Protein AF-A0A945JRZ7-F1 (afdb_monomer)

Nearest PDB structures (foldseek):
  3cg3-assembly1_A  TM=7.202E-01  e=1.034E+00  Pyrococcus horikoshii
  1sbp-assembly1_A  TM=6.032E-01  e=7.250E-01  Salmonella enterica subsp. enteri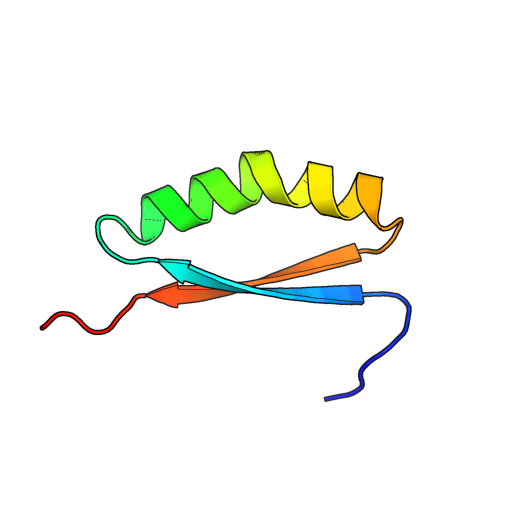ca serovar Typhimurium
  7yfh-assembly1_A  TM=5.489E-01  e=1.958E+00  Rattus norvegicus
  7s1x-assembly1_A  TM=5.067E-01  e=4.273E+00  Homo sapiens

Structure (mmCIF, N/CA/C/O backbone):
data_AF-A0A945JRZ7-F1
#
_entry.id   AF-A0A9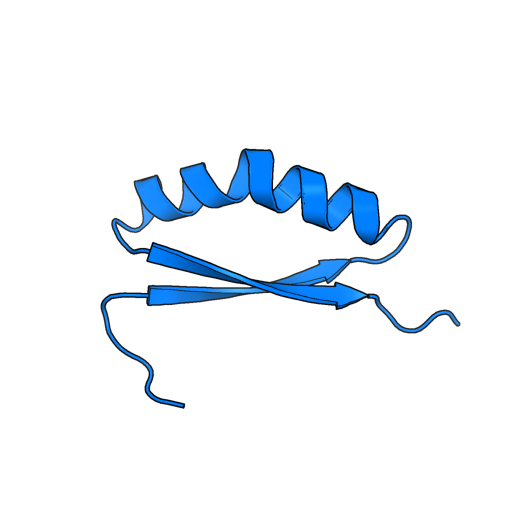45JRZ7-F1
#
loop_
_atom_site.group_PDB
_atom_site.id
_atom_site.type_symbol
_atom_site.label_atom_id
_atom_site.label_alt_id
_atom_site.label_comp_id
_atom_site.label_asym_id
_atom_site.label_entity_id
_atom_site.label_seq_id
_atom_site.pdbx_PDB_ins_code
_atom_site.Cartn_x
_atom_site.Cartn_y
_atom_site.Cartn_z
_atom_site.occupancy
_atom_site.B_iso_or_equiv
_atom_site.auth_seq_id
_atom_site.auth_comp_id
_atom_site.auth_asym_id
_atom_site.auth_atom_id
_atom_site.pdbx_PDB_model_n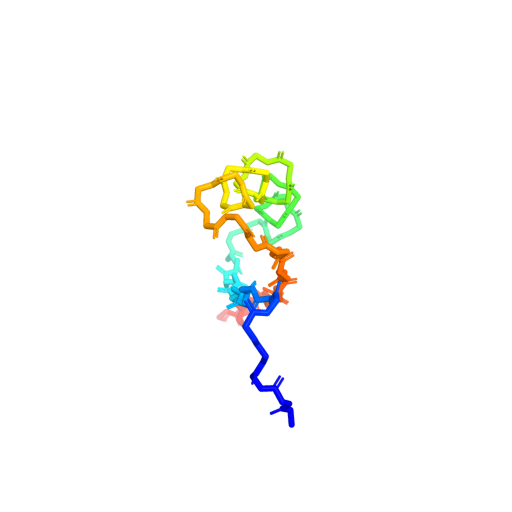um
ATOM 1 N N . THR A 1 1 ? -15.560 -9.731 -3.765 1.00 51.31 1 THR A N 1
ATOM 2 C CA . THR A 1 1 ? -14.751 -8.859 -2.886 1.00 51.31 1 THR A CA 1
ATOM 3 C C . THR A 1 1 ? -15.689 -7.833 -2.291 1.00 51.31 1 THR A C 1
ATOM 5 O O . THR A 1 1 ? -16.304 -7.097 -3.049 1.00 51.31 1 THR A O 1
ATOM 8 N N . LYS A 1 2 ? -15.940 -7.885 -0.978 1.00 56.94 2 LYS A N 1
ATOM 9 C CA . LYS A 1 2 ? -16.843 -6.937 -0.313 1.00 56.94 2 LYS A CA 1
ATOM 10 C C . LYS A 1 2 ? -16.049 -5.674 0.001 1.00 56.94 2 LYS A C 1
ATOM 12 O O . LYS A 1 2 ? -15.041 -5.759 0.689 1.00 56.94 2 LYS A O 1
ATOM 17 N N . TRP A 1 3 ? -16.487 -4.553 -0.554 1.00 66.56 3 TRP A N 1
ATOM 18 C CA . TRP A 1 3 ? -16.097 -3.232 -0.086 1.00 66.56 3 TRP A CA 1
ATOM 19 C C . TRP A 1 3 ? -16.825 -3.031 1.246 1.00 66.56 3 TRP A C 1
ATOM 21 O O . TRP A 1 3 ? -18.056 -3.023 1.261 1.00 66.56 3 TRP A O 1
ATOM 31 N N . ASP A 1 4 ? -16.088 -3.018 2.352 1.00 72.25 4 ASP A N 1
ATOM 32 C CA . ASP A 1 4 ? -16.606 -2.664 3.674 1.00 72.25 4 ASP A CA 1
ATOM 33 C C . ASP A 1 4 ? -16.109 -1.267 4.063 1.00 72.25 4 ASP A C 1
ATOM 35 O O . ASP A 1 4 ? -15.174 -0.735 3.461 1.00 72.25 4 ASP A O 1
ATOM 39 N N . ASP A 1 5 ? -16.772 -0.639 5.034 1.00 80.12 5 ASP A N 1
ATOM 40 C CA . ASP A 1 5 ? -16.386 0.695 5.499 1.00 80.12 5 ASP A CA 1
ATOM 41 C C . ASP A 1 5 ? -15.168 0.685 6.436 1.00 80.12 5 ASP A C 1
ATOM 43 O O . ASP A 1 5 ? -14.637 1.745 6.771 1.00 80.12 5 ASP A O 1
ATOM 47 N N . ASP A 1 6 ? -14.677 -0.499 6.800 1.00 86.12 6 ASP A N 1
ATOM 48 C CA . ASP A 1 6 ? -13.612 -0.675 7.785 1.00 86.12 6 ASP A CA 1
ATOM 49 C C . ASP A 1 6 ? -12.214 -0.625 7.152 1.00 86.12 6 ASP A C 1
ATOM 51 O O . ASP A 1 6 ? -11.226 -0.347 7.843 1.00 86.12 6 ASP A O 1
ATOM 55 N N . ALA A 1 7 ? -12.108 -0.899 5.845 1.00 89.81 7 ALA A N 1
ATOM 56 C CA . ALA A 1 7 ? -10.838 -0.940 5.133 1.00 89.81 7 ALA A CA 1
ATOM 57 C C . ALA A 1 7 ? -10.765 0.005 3.924 1.00 89.81 7 ALA A C 1
ATOM 59 O O . ALA A 1 7 ? -11.587 -0.036 3.011 1.00 89.81 7 ALA A O 1
ATOM 60 N N . LEU A 1 8 ? -9.692 0.795 3.867 1.00 90.81 8 LEU A N 1
ATOM 61 C CA . LEU A 1 8 ? -9.276 1.519 2.670 1.00 90.81 8 LEU A CA 1
ATOM 62 C C . LEU A 1 8 ? -8.259 0.669 1.902 1.00 90.81 8 LEU A C 1
ATOM 64 O O . LEU A 1 8 ? -7.165 0.396 2.396 1.00 90.81 8 LEU A O 1
ATOM 68 N N . ARG A 1 9 ? -8.609 0.243 0.687 1.00 91.25 9 ARG A N 1
ATOM 69 C CA . ARG A 1 9 ? -7.724 -0.560 -0.163 1.00 91.25 9 ARG A CA 1
ATOM 70 C C . ARG A 1 9 ? -7.017 0.324 -1.184 1.00 91.25 9 ARG A C 1
ATOM 72 O O . ARG A 1 9 ? -7.674 1.014 -1.957 1.00 91.25 9 ARG A O 1
ATOM 79 N N . ILE A 1 10 ? -5.689 0.286 -1.184 1.00 90.62 10 ILE A N 1
ATOM 80 C CA . ILE A 1 10 ? -4.827 1.083 -2.060 1.00 90.62 10 ILE A CA 1
ATOM 81 C C . ILE A 1 10 ? -3.978 0.125 -2.891 1.00 90.62 10 ILE A C 1
ATOM 83 O O . ILE A 1 10 ? -3.435 -0.842 -2.362 1.00 90.62 10 ILE A O 1
ATOM 87 N N . THR A 1 11 ? -3.868 0.386 -4.192 1.00 91.81 11 THR A N 1
ATOM 88 C CA . THR A 1 11 ? -2.955 -0.337 -5.085 1.00 91.81 11 THR A CA 1
ATOM 89 C C . THR A 1 11 ? -1.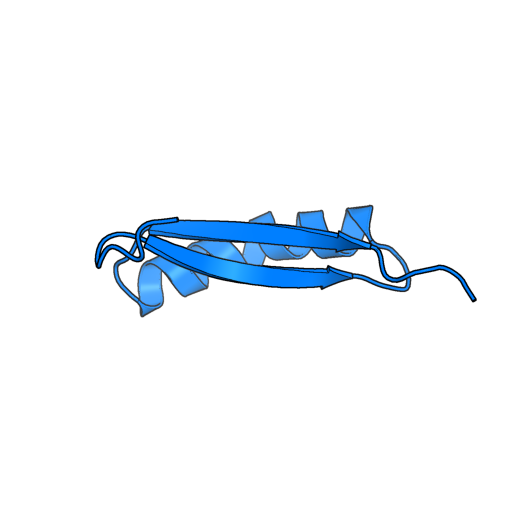763 0.552 -5.410 1.00 91.81 11 THR A 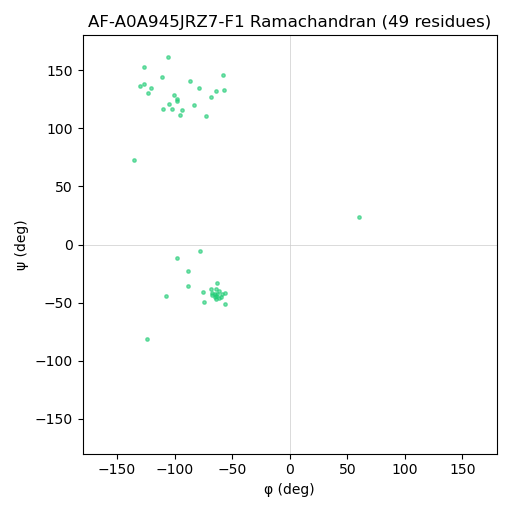C 1
ATOM 91 O O . THR A 1 11 ? -1.941 1.634 -5.963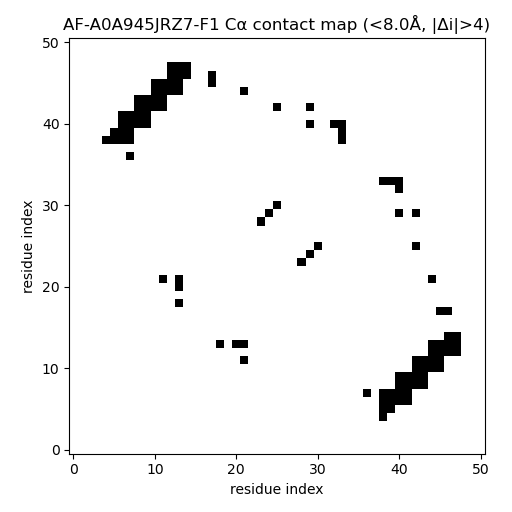 1.00 91.81 11 THR A O 1
ATOM 94 N N . LEU A 1 12 ? -0.561 0.090 -5.073 1.00 91.25 12 LEU A N 1
ATOM 95 C CA . LEU A 1 12 ? 0.703 0.705 -5.462 1.00 91.25 12 LEU A CA 1
ATOM 96 C C . LEU A 1 12 ? 1.267 -0.023 -6.682 1.00 91.25 12 LEU A C 1
ATOM 98 O O . LEU A 1 12 ? 1.459 -1.239 -6.649 1.00 91.25 12 LEU A O 1
ATOM 102 N N . VAL A 1 13 ? 1.555 0.731 -7.737 1.00 92.00 13 VAL A N 1
ATOM 103 C CA . VAL A 1 13 ? 2.335 0.255 -8.881 1.00 92.00 13 VAL A CA 1
ATOM 104 C C . VAL A 1 13 ? 3.735 0.822 -8.715 1.00 92.00 13 VAL A C 1
ATOM 106 O O . VAL A 1 13 ? 3.890 2.039 -8.665 1.00 92.00 13 VAL A O 1
ATOM 109 N N . ALA A 1 14 ? 4.707 -0.067 -8.551 1.00 89.38 14 ALA A N 1
ATOM 110 C CA . ALA A 1 14 ? 6.102 0.267 -8.306 1.00 89.38 14 ALA A CA 1
ATOM 111 C C . ALA A 1 14 ? 6.944 -0.108 -9.534 1.00 89.38 14 ALA A C 1
ATOM 113 O O . ALA A 1 14 ? 6.638 -1.116 -10.176 1.00 89.38 14 ALA A O 1
ATOM 114 N N . ASP A 1 15 ? 7.962 0.682 -9.865 1.00 88.81 15 ASP A N 1
ATOM 115 C CA . ASP A 1 15 ? 8.601 0.647 -11.192 1.00 88.81 15 ASP A CA 1
ATOM 116 C C . ASP A 1 15 ? 10.114 0.398 -11.121 1.00 88.81 15 ASP A C 1
ATOM 118 O O . ASP A 1 15 ? 10.560 -0.742 -11.249 1.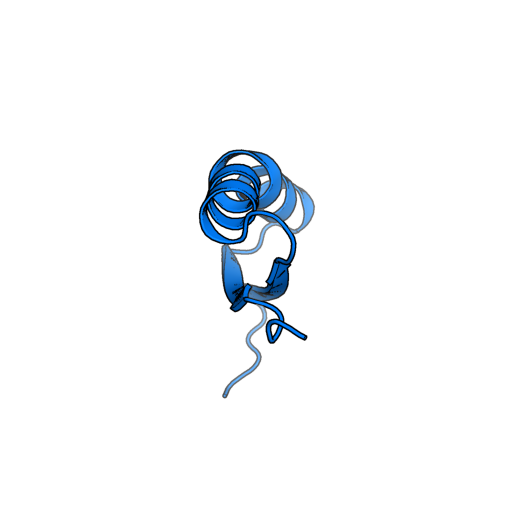00 88.81 15 ASP A O 1
ATOM 122 N N . GLU A 1 16 ? 10.907 1.435 -10.852 1.00 87.88 16 GLU A N 1
ATOM 123 C CA . GLU A 1 16 ? 12.370 1.398 -10.950 1.00 87.88 16 GLU A CA 1
ATOM 124 C C . GLU A 1 16 ? 12.992 0.430 -9.932 1.00 87.88 16 GLU A C 1
ATOM 126 O O . GLU A 1 16 ? 13.854 -0.396 -10.262 1.00 87.88 16 GLU A O 1
ATOM 131 N N . HIS A 1 17 ? 12.525 0.487 -8.681 1.00 90.62 17 HIS A N 1
ATOM 132 C CA . HIS A 1 17 ? 12.990 -0.364 -7.588 1.00 90.62 17 HIS A CA 1
ATOM 133 C C . HIS A 1 17 ? 11.814 -0.912 -6.768 1.00 90.62 17 HIS A C 1
ATOM 135 O O . HIS A 1 17 ? 11.646 -0.544 -5.597 1.00 90.62 17 HIS A O 1
ATOM 141 N N . PRO A 1 18 ? 11.031 -1.871 -7.309 1.00 90.06 18 PRO A N 1
ATOM 142 C CA . PRO A 1 18 ? 9.734 -2.228 -6.745 1.00 90.06 18 PRO A CA 1
ATOM 143 C C . PRO A 1 18 ? 9.796 -2.648 -5.276 1.00 90.06 18 PRO A C 1
ATOM 145 O O . PRO A 1 18 ? 8.980 -2.230 -4.459 1.00 90.06 18 PRO A O 1
ATOM 148 N N . ALA A 1 19 ? 10.803 -3.439 -4.901 1.00 90.69 19 ALA A N 1
ATOM 149 C CA . ALA A 1 19 ? 10.961 -3.897 -3.524 1.00 90.69 19 ALA A CA 1
ATOM 150 C C . ALA A 1 19 ? 11.217 -2.747 -2.532 1.00 90.69 19 ALA A C 1
ATOM 152 O O . ALA A 1 19 ? 10.695 -2.778 -1.415 1.00 90.69 19 ALA A O 1
ATOM 153 N N . VAL A 1 20 ? 12.003 -1.744 -2.935 1.00 92.81 20 VAL A N 1
ATOM 154 C CA . VAL A 1 20 ? 12.354 -0.589 -2.097 1.00 92.81 20 VAL A CA 1
ATOM 155 C C . VAL A 1 20 ? 11.156 0.347 -1.982 1.00 92.81 20 VAL A C 1
ATOM 157 O O . VAL A 1 20 ? 10.742 0.661 -0.871 1.00 92.81 20 VAL A O 1
ATOM 160 N N . GLU A 1 21 ? 10.528 0.695 -3.102 1.00 92.44 21 GLU A N 1
ATOM 161 C CA . GLU A 1 21 ? 9.352 1.572 -3.154 1.00 92.44 21 GLU A CA 1
ATOM 162 C C . GLU A 1 21 ? 8.178 1.015 -2.332 1.00 92.44 21 GLU A C 1
ATOM 164 O O . GLU A 1 21 ? 7.528 1.735 -1.565 1.00 92.44 21 GLU A O 1
ATOM 169 N N . ILE A 1 22 ? 7.933 -0.298 -2.425 1.00 92.94 22 ILE A N 1
ATOM 170 C CA . ILE A 1 22 ? 6.910 -0.978 -1.622 1.00 92.94 22 ILE A CA 1
ATOM 171 C C . ILE A 1 22 ? 7.275 -0.927 -0.134 1.00 92.94 22 ILE A C 1
ATOM 173 O O . ILE A 1 22 ? 6.403 -0.687 0.709 1.00 92.94 22 ILE A O 1
ATOM 177 N N . TRP A 1 23 ? 8.544 -1.157 0.214 1.00 93.06 23 TRP A N 1
ATOM 178 C CA . TRP A 1 23 ? 9.002 -1.111 1.603 1.00 93.06 23 TRP A CA 1
ATOM 179 C C . TRP A 1 23 ? 8.862 0.293 2.203 1.00 93.06 23 TRP A C 1
ATOM 181 O O . TRP A 1 23 ? 8.309 0.437 3.297 1.00 93.06 23 TRP A O 1
ATOM 191 N N . GLU A 1 24 ? 9.290 1.325 1.478 1.00 95.31 24 GLU A N 1
ATOM 192 C CA . GLU A 1 24 ? 9.181 2.719 1.911 1.00 95.31 24 GLU A CA 1
ATOM 193 C C . GLU A 1 24 ? 7.720 3.136 2.076 1.00 95.31 24 GLU A C 1
ATOM 195 O O . GLU A 1 24 ? 7.355 3.731 3.092 1.00 95.31 24 GLU A O 1
ATOM 200 N N . THR A 1 25 ? 6.855 2.750 1.136 1.00 94.31 25 THR A N 1
ATOM 201 C CA . THR A 1 25 ? 5.418 3.043 1.198 1.00 94.31 25 THR A CA 1
ATOM 202 C C . THR A 1 25 ? 4.770 2.407 2.429 1.00 94.31 25 THR A C 1
ATOM 204 O O . THR A 1 25 ? 4.047 3.081 3.168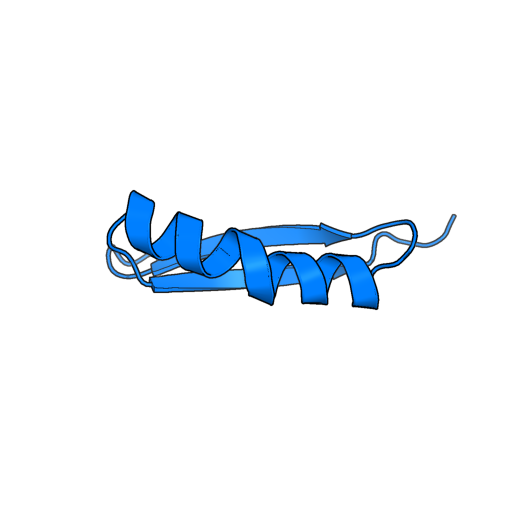 1.00 94.31 25 THR A O 1
ATOM 207 N N . ARG A 1 26 ? 5.069 1.131 2.713 1.00 93.75 26 ARG A N 1
ATOM 208 C CA . ARG A 1 26 ? 4.561 0.440 3.912 1.00 93.75 26 ARG A CA 1
ATOM 209 C C . ARG A 1 26 ? 5.020 1.108 5.203 1.00 93.75 26 ARG A C 1
ATOM 211 O O . ARG A 1 26 ? 4.245 1.188 6.151 1.00 93.75 26 ARG A O 1
ATOM 218 N N . ARG A 1 27 ? 6.271 1.566 5.250 1.00 95.12 27 ARG A N 1
ATOM 219 C CA . ARG A 1 27 ? 6.851 2.177 6.449 1.00 95.12 27 ARG A CA 1
ATOM 220 C C . ARG A 1 27 ? 6.342 3.597 6.689 1.00 95.12 27 ARG A C 1
ATOM 222 O O . ARG A 1 27 ? 6.094 3.954 7.837 1.00 95.12 27 ARG A O 1
ATOM 229 N N . ASN A 1 28 ? 6.210 4.392 5.630 1.00 95.19 28 ASN A N 1
ATOM 230 C CA . ASN A 1 28 ? 6.034 5.839 5.745 1.00 95.19 28 ASN A CA 1
ATOM 231 C C . ASN A 1 28 ? 4.609 6.295 5.416 1.00 95.19 28 ASN A C 1
ATOM 233 O O . ASN A 1 28 ? 4.048 7.113 6.138 1.00 95.19 28 ASN A O 1
ATOM 237 N N . ALA A 1 29 ? 4.011 5.778 4.341 1.00 92.56 29 ALA A N 1
ATOM 238 C CA . ALA A 1 29 ? 2.718 6.261 3.858 1.00 92.56 29 ALA A CA 1
ATOM 239 C C . ALA A 1 29 ? 1.536 5.534 4.512 1.00 92.56 29 ALA A C 1
ATOM 241 O O . ALA A 1 29 ? 0.521 6.164 4.800 1.00 92.56 29 ALA A O 1
ATOM 242 N N . LEU A 1 30 ? 1.666 4.233 4.794 1.00 93.81 30 LEU A N 1
ATOM 243 C CA . LEU A 1 30 ? 0.577 3.445 5.384 1.00 93.81 30 LEU A CA 1
ATOM 244 C C . LEU A 1 30 ? 0.057 4.022 6.712 1.00 93.81 30 LEU A C 1
ATOM 246 O O . LEU A 1 30 ? -1.142 4.289 6.789 1.00 93.81 30 LEU A O 1
ATOM 250 N N . PRO A 1 31 ? 0.916 4.321 7.709 1.00 94.06 31 PRO A N 1
ATOM 251 C CA . PRO A 1 31 ? 0.453 4.877 8.982 1.00 94.06 31 PRO A CA 1
ATOM 252 C C . PRO A 1 31 ? -0.208 6.254 8.831 1.00 94.06 31 PRO A C 1
ATOM 254 O O . PRO A 1 31 ? -1.141 6.589 9.560 1.00 94.06 31 PRO A O 1
ATOM 257 N N . LEU A 1 32 ? 0.258 7.059 7.868 1.00 95.44 32 LEU A N 1
ATOM 258 C CA . LEU A 1 32 ? -0.328 8.367 7.573 1.00 95.44 32 LEU A CA 1
ATOM 259 C C . LEU A 1 32 ? -1.737 8.228 6.998 1.00 95.44 32 LEU A C 1
ATOM 261 O O . LEU A 1 32 ? -2.637 8.957 7.408 1.00 95.44 32 LEU A O 1
ATOM 265 N N . MET A 1 33 ? -1.939 7.285 6.078 1.00 94.62 33 MET A N 1
ATOM 266 C CA . MET A 1 33 ? -3.255 7.019 5.501 1.00 94.62 33 MET A CA 1
ATOM 267 C C . MET A 1 33 ? -4.212 6.436 6.548 1.00 94.62 33 MET A C 1
ATOM 269 O O . MET A 1 33 ? -5.357 6.870 6.629 1.00 94.62 33 MET A O 1
ATOM 273 N N . GLU A 1 34 ? -3.749 5.521 7.402 1.00 95.12 34 GLU A N 1
ATOM 274 C CA . GLU A 1 34 ? -4.573 4.983 8.493 1.00 95.12 34 GLU A CA 1
ATOM 275 C C . GLU A 1 34 ? -5.038 6.089 9.445 1.00 95.12 34 GLU A C 1
ATOM 277 O O . GLU A 1 34 ? -6.224 6.177 9.766 1.00 95.12 34 GLU A O 1
ATOM 282 N N . SER A 1 35 ? -4.123 6.982 9.830 1.00 95.44 35 SER A N 1
ATOM 283 C CA . SER A 1 35 ? -4.424 8.135 10.684 1.00 95.44 35 SER A CA 1
ATOM 284 C C . SER A 1 35 ? -5.394 9.119 10.020 1.00 95.44 35 SER A C 1
ATOM 286 O O . SER A 1 35 ? -6.356 9.561 10.646 1.00 95.44 35 SER A O 1
ATOM 288 N N . ALA A 1 36 ? -5.183 9.437 8.740 1.00 95.19 36 ALA A N 1
ATOM 289 C CA . ALA A 1 36 ? -5.994 10.415 8.019 1.00 95.19 36 ALA A CA 1
ATOM 290 C C . ALA A 1 36 ? -7.433 9.940 7.776 1.00 95.19 36 ALA A C 1
ATOM 292 O O . ALA A 1 36 ? -8.368 10.737 7.853 1.00 95.19 36 ALA A O 1
ATOM 293 N N . PHE A 1 37 ? -7.616 8.654 7.473 1.00 92.56 37 PHE A N 1
ATOM 294 C CA . PHE A 1 37 ? -8.924 8.100 7.121 1.00 92.56 37 PHE A CA 1
ATOM 295 C C . PHE A 1 37 ? -9.636 7.415 8.289 1.00 92.56 37 PHE A C 1
ATOM 297 O O . PHE A 1 37 ? -10.818 7.102 8.163 1.00 92.56 37 PHE A O 1
ATOM 304 N N . GLY A 1 38 ? -8.946 7.164 9.408 1.00 93.94 38 GLY A N 1
ATOM 305 C CA . GLY A 1 38 ? -9.504 6.438 10.552 1.00 93.94 38 GLY A CA 1
ATOM 306 C C . GLY A 1 38 ? -9.946 5.012 10.205 1.00 93.94 38 GLY A C 1
ATOM 307 O O . GLY A 1 38 ? -10.828 4.461 10.858 1.00 93.94 38 GLY A O 1
ATOM 308 N N . ARG A 1 39 ? -9.370 4.433 9.146 1.00 91.88 39 ARG A N 1
ATOM 309 C CA . ARG A 1 39 ? -9.694 3.109 8.602 1.00 91.88 39 ARG A CA 1
ATOM 310 C C . ARG A 1 39 ? -8.419 2.287 8.506 1.00 91.88 39 ARG A C 1
ATOM 312 O O . ARG A 1 39 ? -7.337 2.835 8.308 1.00 91.88 39 ARG A O 1
ATOM 319 N N . ARG A 1 40 ? -8.550 0.963 8.575 1.00 92.00 40 ARG A N 1
ATOM 320 C CA . ARG A 1 40 ? -7.433 0.054 8.296 1.00 92.00 40 ARG A CA 1
ATOM 321 C C . ARG A 1 40 ? -7.023 0.206 6.833 1.00 92.00 40 ARG A C 1
ATOM 323 O O . ARG A 1 40 ? -7.883 0.137 5.957 1.00 92.00 40 ARG A O 1
ATOM 330 N N . VAL A 1 41 ? -5.734 0.350 6.542 1.00 93.00 41 VAL A N 1
ATOM 331 C CA . VAL A 1 41 ? -5.265 0.467 5.155 1.00 93.00 41 VAL A CA 1
ATOM 332 C C . VAL A 1 41 ? -4.703 -0.867 4.680 1.00 93.00 41 VAL A C 1
ATOM 334 O O . VAL A 1 41 ? -3.853 -1.477 5.323 1.00 93.00 41 VAL A O 1
ATOM 337 N N . VAL A 1 42 ? -5.178 -1.334 3.528 1.00 91.75 42 VAL A N 1
ATOM 338 C CA . VAL A 1 42 ? -4.675 -2.543 2.866 1.00 91.75 42 VAL A CA 1
ATOM 339 C C . VAL A 1 42 ? -3.933 -2.129 1.606 1.00 91.75 42 VAL A C 1
ATOM 341 O O . VAL A 1 42 ? -4.540 -1.583 0.686 1.00 91.75 42 VAL A O 1
ATOM 344 N N . LEU A 1 43 ? -2.629 -2.405 1.572 1.00 91.50 43 LEU A N 1
ATOM 345 C CA . LEU A 1 43 ? -1.782 -2.146 0.413 1.00 91.50 43 LEU A CA 1
ATOM 346 C C . LEU A 1 43 ? -1.649 -3.399 -0.447 1.00 91.50 43 LEU A C 1
ATOM 348 O O . LEU A 1 43 ? -0.973 -4.353 -0.054 1.00 91.50 43 LEU A O 1
ATOM 352 N N . ASP A 1 44 ? -2.231 -3.353 -1.637 1.00 91.69 44 ASP A N 1
ATOM 353 C CA . ASP A 1 44 ? -1.823 -4.225 -2.730 1.00 91.69 44 ASP A CA 1
ATOM 354 C C . ASP A 1 44 ? -0.665 -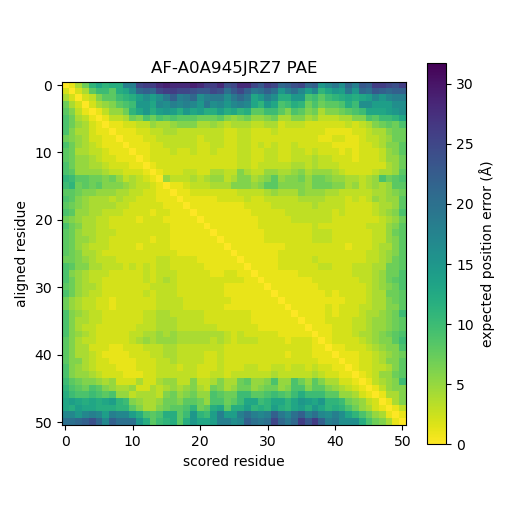3.575 -3.475 1.00 91.69 44 ASP A C 1
ATOM 356 O O . ASP A 1 44 ? -0.646 -2.362 -3.678 1.00 91.69 44 ASP A O 1
ATOM 360 N N . SER A 1 45 ? 0.304 -4.379 -3.890 1.00 86.00 45 SER A N 1
ATOM 361 C CA . SER A 1 45 ? 1.452 -3.900 -4.649 1.00 86.00 45 SER A CA 1
ATOM 362 C C . SER A 1 45 ? 1.660 -4.745 -5.891 1.00 86.00 45 SER A C 1
ATOM 364 O O . SER A 1 45 ? 1.628 -5.974 -5.807 1.00 86.00 45 SER A O 1
ATOM 366 N N . MET A 1 46 ? 1.928 -4.088 -7.012 1.00 86.56 46 MET A N 1
ATOM 367 C CA . MET A 1 46 ? 2.326 -4.720 -8.264 1.00 86.56 46 MET A CA 1
ATOM 368 C C . MET A 1 46 ? 3.630 -4.088 -8.747 1.00 86.56 46 MET A C 1
ATOM 370 O O . MET A 1 46 ? 3.796 -2.874 -8.653 1.00 86.56 46 MET A O 1
ATOM 374 N N . ALA A 1 47 ? 4.548 -4.915 -9.245 1.00 79.25 47 ALA A N 1
ATOM 375 C CA . ALA A 1 47 ? 5.674 -4.420 -10.027 1.00 79.25 47 ALA A CA 1
ATOM 376 C C . ALA A 1 47 ? 5.173 -4.126 -11.446 1.00 79.25 47 ALA A C 1
ATOM 378 O O . ALA A 1 47 ? 4.423 -4.937 -12.003 1.00 79.25 47 ALA A O 1
ATOM 379 N N . ALA A 1 48 ? 5.550 -2.978 -12.004 1.00 75.31 48 ALA A N 1
ATOM 380 C CA . ALA A 1 48 ? 5.314 -2.686 -13.408 1.00 75.31 48 ALA A CA 1
ATOM 381 C C . ALA A 1 48 ? 5.985 -3.769 -14.281 1.00 75.31 48 ALA A C 1
ATOM 383 O O . ALA A 1 48 ? 7.019 -4.325 -13.890 1.00 75.31 48 ALA A O 1
ATOM 384 N N . PRO A 1 49 ? 5.393 -4.138 -15.431 1.00 69.56 49 PRO A N 1
ATOM 385 C CA . PRO A 1 49 ? 6.078 -4.985 -16.398 1.00 69.56 49 PRO A CA 1
ATOM 386 C C . PRO A 1 49 ? 7.397 -4.319 -16.806 1.00 69.56 49 PRO A C 1
ATOM 388 O O . PRO A 1 49 ? 7.401 -3.132 -17.110 1.00 69.56 49 PRO A O 1
ATOM 391 N N . LEU A 1 50 ? 8.494 -5.078 -16.809 1.00 65.38 50 LEU A N 1
ATOM 392 C CA . LEU A 1 50 ? 9.737 -4.620 -17.428 1.00 65.38 50 LEU A CA 1
ATOM 393 C C . LEU A 1 50 ? 9.513 -4.566 -18.948 1.00 65.38 50 LEU A C 1
ATOM 395 O O . LEU A 1 50 ? 9.048 -5.564 -19.509 1.00 65.38 50 LEU A O 1
ATOM 399 N N . ASP A 1 51 ? 9.806 -3.417 -19.564 1.00 63.06 51 ASP A N 1
ATOM 400 C CA . ASP A 1 51 ? 9.784 -3.214 -21.024 1.00 63.06 51 ASP A CA 1
ATOM 401 C C . ASP A 1 51 ? 10.756 -4.150 -21.772 1.00 63.06 51 ASP A C 1
ATOM 403 O O . ASP A 1 51 ? 11.871 -4.416 -21.257 1.00 63.06 51 ASP A O 1
#

Sequence (51 aa):
TKWDDDALRITLVADEHPAVEIWETRRNALPLMESAFGRRVVLDSMAAPLD

pLDDT: mean 87.31, std 10.56, range [51.31, 95.44]

Solvent-accessible surface area (backbone atoms only — not comparable to full-atom values): 3200 Å² total; per-residue (Å²): 136,85,88,55,94,59,53,47,78,46,79,46,79,26,67,96,50,34,71,57,53,52,50,50,40,59,70,60,48,44,62,53,51,24,66,75,68,75,29,50,66,44,80,45,76,44,67,55,82,83,130

Radius of gyration: 12.27 Å; Cα contacts (8 Å, |Δi|>4): 55; chains: 1; bounding box: 30×19×32 Å

Mean predicted aligned error: 5.02 Å

Foldseek 3Di:
DDDDLQEDEDEAEAEDCQVVVVVCCVVPVQVVVCVVSVHHYHYHYDYDDDD

Secondary structure (DSSP, 8-state):
----TTEEEEEEEE-SSHHHHHHHIIIIIHHHHHHHHTSEEEEEEEEPPP-